Protein AF-A0A5C3LLS5-F1 (afdb_monomer_lite)

Organism: NCBI:txid68775

Radius of gyration: 15.72 Å; chains: 1; bounding box: 38×31×40 Å

Foldseek 3Di:
DDWDWPDDPCPQATFIADPPPRDGQWGWHWDADPVGTQKIFIFGPDDPDPPDPPSTQWMQGPVQQWIAGNNDIDHVVQFDFDQPPPGNDPDRWTWHDDPPDDIDTDDDPVVVPD

Structure (mmCIF, N/CA/C/O backbone):
data_AF-A0A5C3LLS5-F1
#
_entry.id   AF-A0A5C3LLS5-F1
#
loop_
_atom_site.group_PDB
_atom_site.id
_atom_site.type_symbol
_atom_site.label_atom_id
_atom_site.label_alt_id
_atom_site.label_comp_id
_atom_site.label_asym_id
_atom_site.label_entity_id
_atom_site.label_seq_id
_atom_site.pdbx_PDB_ins_code
_atom_site.Cartn_x
_atom_site.Cartn_y
_atom_site.Cartn_z
_atom_site.occupancy
_atom_site.B_iso_or_equiv
_atom_site.auth_seq_id
_atom_site.auth_comp_id
_atom_site.auth_asym_id
_atom_site.auth_atom_id
_atom_site.pdbx_PDB_model_num
ATOM 1 N N . MET A 1 1 ? 8.578 8.731 -11.317 1.00 62.16 1 MET A N 1
ATOM 2 C CA . MET A 1 1 ? 8.741 7.336 -10.869 1.00 62.16 1 MET A CA 1
ATOM 3 C C . MET A 1 1 ? 7.465 6.616 -11.239 1.00 62.16 1 MET A C 1
ATOM 5 O O . MET A 1 1 ? 6.406 7.085 -10.840 1.00 62.16 1 MET A O 1
ATOM 9 N N . GLU A 1 2 ? 7.568 5.571 -12.051 1.00 74.19 2 GLU A N 1
ATOM 10 C CA . GLU A 1 2 ? 6.440 4.751 -12.496 1.00 74.19 2 GLU A CA 1
ATOM 11 C C . GLU A 1 2 ? 6.563 3.377 -11.838 1.00 74.19 2 GLU A C 1
ATOM 13 O O . GLU A 1 2 ? 7.654 2.801 -11.811 1.00 74.19 2 GLU A O 1
ATOM 18 N N . ALA A 1 3 ? 5.469 2.861 -11.292 1.00 83.38 3 ALA A N 1
ATOM 19 C CA . ALA A 1 3 ? 5.440 1.564 -10.636 1.00 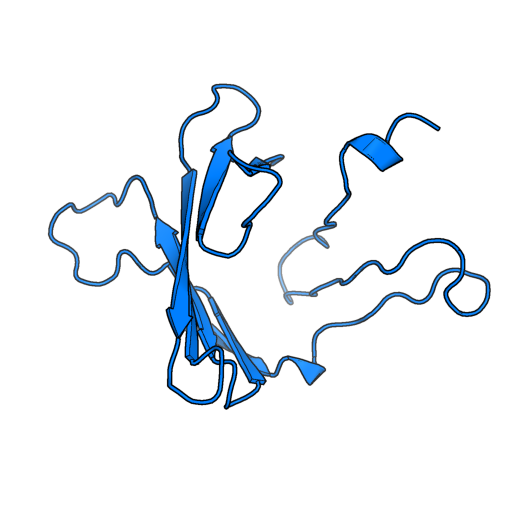83.38 3 ALA A CA 1
ATOM 20 C C . ALA A 1 3 ? 4.187 0.794 -11.052 1.00 83.38 3 ALA A C 1
ATOM 22 O O . ALA A 1 3 ? 3.148 1.394 -11.334 1.00 83.38 3 ALA A O 1
ATOM 23 N N . THR A 1 4 ? 4.283 -0.531 -11.060 1.00 87.19 4 THR A N 1
ATOM 24 C CA . THR A 1 4 ? 3.186 -1.427 -11.446 1.00 87.19 4 THR A CA 1
ATOM 25 C C . THR A 1 4 ? 2.882 -2.415 -10.329 1.00 87.19 4 THR A C 1
ATOM 27 O O . THR A 1 4 ? 3.725 -2.662 -9.472 1.00 87.19 4 THR A O 1
ATOM 30 N N . PHE A 1 5 ? 1.669 -2.962 -10.305 1.00 87.88 5 PHE A N 1
ATOM 31 C CA . PHE A 1 5 ? 1.359 -4.093 -9.433 1.00 87.88 5 PHE A CA 1
ATOM 32 C C . PHE A 1 5 ? 1.748 -5.394 -10.135 1.00 87.88 5 PHE A C 1
ATOM 34 O O . PHE A 1 5 ? 1.504 -5.546 -11.332 1.00 87.88 5 PHE A O 1
ATOM 41 N N . ASP A 1 6 ? 2.304 -6.338 -9.383 1.00 88.19 6 ASP A N 1
ATOM 42 C CA . ASP A 1 6 ? 2.628 -7.689 -9.856 1.00 88.19 6 ASP A CA 1
ATOM 43 C C . ASP A 1 6 ? 1.392 -8.496 -10.287 1.00 88.19 6 ASP A C 1
ATOM 45 O O . ASP A 1 6 ? 1.493 -9.437 -11.074 1.00 88.19 6 ASP A O 1
ATOM 49 N N . ASN A 1 7 ? 0.209 -8.118 -9.795 1.00 83.62 7 ASN A N 1
ATOM 50 C CA . ASN A 1 7 ? -1.054 -8.740 -10.147 1.00 83.62 7 ASN A CA 1
ATOM 51 C C . ASN A 1 7 ? -2.175 -7.717 -10.381 1.00 83.62 7 ASN A C 1
ATOM 53 O O . ASN A 1 7 ? -2.215 -6.633 -9.799 1.00 83.62 7 ASN A O 1
ATOM 57 N N . LYS A 1 8 ? -3.124 -8.097 -11.246 1.00 76.50 8 LYS A N 1
ATOM 58 C CA . LYS A 1 8 ? -4.315 -7.292 -11.567 1.00 76.50 8 LYS A CA 1
ATOM 59 C C . LYS A 1 8 ? -5.521 -7.606 -10.672 1.00 76.50 8 LYS A C 1
ATOM 61 O O . LYS A 1 8 ? -6.496 -6.862 -10.680 1.00 76.50 8 LYS A O 1
ATOM 66 N N . THR A 1 9 ? -5.498 -8.722 -9.945 1.00 78.56 9 THR A N 1
ATOM 67 C CA . THR A 1 9 ? -6.694 -9.298 -9.308 1.00 78.56 9 THR A CA 1
ATOM 68 C C . THR A 1 9 ? -6.875 -8.863 -7.861 1.00 78.56 9 THR A C 1
ATOM 70 O O . THR A 1 9 ? -7.996 -8.579 -7.443 1.00 78.56 9 THR A O 1
ATOM 73 N N . ASN A 1 10 ? -5.796 -8.789 -7.083 1.00 84.38 10 ASN A N 1
ATOM 74 C CA . ASN A 1 10 ? -5.849 -8.497 -5.659 1.00 84.38 10 ASN A CA 1
ATOM 75 C C . ASN A 1 10 ? -4.786 -7.472 -5.260 1.00 84.38 10 ASN A C 1
ATOM 77 O O . ASN A 1 10 ? -3.869 -7.764 -4.502 1.00 84.38 10 ASN A O 1
ATOM 81 N N . ILE A 1 11 ? -4.981 -6.221 -5.680 1.00 85.00 11 ILE A N 1
ATOM 82 C CA . ILE A 1 11 ? -4.094 -5.091 -5.338 1.00 85.00 11 ILE A CA 1
ATOM 83 C C . ILE A 1 11 ? -3.942 -4.837 -3.825 1.00 85.00 11 ILE A C 1
ATOM 85 O O . ILE A 1 11 ? -3.125 -4.030 -3.399 1.00 85.00 11 ILE A O 1
ATOM 89 N N . LEU A 1 12 ? -4.771 -5.477 -2.999 1.00 86.88 12 LEU A N 1
ATOM 90 C CA . LEU A 1 12 ? -4.752 -5.377 -1.539 1.00 86.88 12 LEU A CA 1
ATOM 91 C C . LEU A 1 12 ? -3.811 -6.396 -0.888 1.00 86.88 12 LEU A C 1
ATOM 93 O O . LEU A 1 12 ? -3.620 -6.341 0.332 1.00 86.88 12 LEU A O 1
ATOM 97 N N . ASN A 1 13 ? -3.291 -7.321 -1.692 1.00 89.38 13 ASN A N 1
ATOM 98 C CA . ASN A 1 13 ? -2.252 -8.281 -1.373 1.00 89.38 13 ASN A CA 1
ATOM 99 C C . ASN A 1 13 ? -1.367 -8.459 -2.621 1.00 89.38 13 ASN A C 1
ATOM 101 O O . ASN A 1 13 ? -1.578 -9.380 -3.409 1.00 89.38 13 ASN A O 1
ATOM 105 N N . ALA A 1 14 ? -0.481 -7.493 -2.856 1.00 92.25 14 ALA A N 1
ATOM 106 C CA . ALA A 1 14 ? 0.264 -7.351 -4.105 1.00 92.25 14 ALA A CA 1
ATOM 107 C C . ALA A 1 14 ? 1.641 -6.728 -3.868 1.00 92.25 14 ALA A C 1
ATOM 109 O O . ALA A 1 14 ? 1.824 -5.975 -2.909 1.00 92.25 14 ALA A O 1
ATOM 110 N N . HIS A 1 15 ? 2.571 -6.977 -4.782 1.00 92.06 15 HIS A N 1
ATOM 111 C CA . HIS A 1 15 ? 3.860 -6.298 -4.831 1.00 92.06 15 HIS A CA 1
ATOM 112 C C . HIS A 1 15 ? 3.775 -5.084 -5.760 1.00 92.06 15 HIS A C 1
ATOM 114 O O . HIS A 1 15 ? 3.213 -5.154 -6.853 1.00 92.06 15 HIS A O 1
ATOM 120 N N . ILE A 1 16 ? 4.346 -3.962 -5.329 1.00 91.44 16 ILE A N 1
ATOM 121 C CA . ILE A 1 16 ? 4.580 -2.788 -6.166 1.00 91.44 16 ILE A CA 1
ATOM 122 C C . ILE A 1 16 ? 5.987 -2.911 -6.736 1.00 91.44 16 ILE A C 1
ATOM 124 O O . ILE A 1 16 ? 6.971 -2.864 -5.996 1.00 91.44 16 ILE A O 1
ATOM 128 N N . LEU A 1 17 ? 6.065 -3.054 -8.051 1.00 91.25 17 LEU A N 1
ATOM 129 C CA . LEU A 1 17 ? 7.286 -3.288 -8.800 1.00 91.25 17 LEU A CA 1
ATOM 130 C C . LEU A 1 17 ? 7.771 -2.004 -9.471 1.00 91.25 17 LEU A C 1
ATOM 132 O O . LEU A 1 17 ? 6.974 -1.198 -9.964 1.00 91.25 17 LEU A O 1
ATOM 136 N N . ASN A 1 18 ? 9.087 -1.835 -9.537 1.00 89.06 18 ASN A N 1
ATOM 137 C CA . ASN A 1 18 ? 9.710 -0.829 -10.383 1.00 89.06 18 ASN A CA 1
ATOM 138 C C . ASN A 1 18 ? 9.516 -1.211 -11.856 1.00 89.06 18 ASN A C 1
ATOM 140 O O . ASN A 1 18 ? 9.830 -2.324 -12.265 1.00 89.06 18 ASN A O 1
ATOM 144 N N . THR A 1 19 ? 9.030 -0.277 -12.668 1.00 86.38 19 THR A N 1
ATOM 145 C CA . THR A 1 19 ? 8.723 -0.539 -14.085 1.00 86.38 19 THR A CA 1
ATOM 146 C C . THR A 1 19 ? 9.978 -0.809 -14.927 1.00 86.38 19 THR A C 1
ATOM 148 O O . THR A 1 19 ? 9.884 -1.435 -15.978 1.00 86.38 19 THR A O 1
ATOM 151 N N . HIS A 1 20 ? 11.157 -0.358 -14.481 1.00 86.56 20 HIS A N 1
ATOM 152 C CA . HIS A 1 20 ? 12.402 -0.505 -15.244 1.00 86.56 20 HIS A CA 1
ATOM 153 C C . HIS A 1 20 ? 13.048 -1.894 -15.132 1.00 86.56 20 HIS A C 1
ATOM 155 O O . HIS A 1 20 ? 13.626 -2.364 -16.107 1.00 86.56 20 HIS A O 1
ATOM 161 N N . ASP A 1 21 ? 12.976 -2.535 -13.963 1.00 88.75 21 ASP A N 1
ATOM 162 C CA . ASP A 1 21 ? 13.689 -3.789 -13.668 1.00 88.75 21 ASP A CA 1
ATOM 163 C C . ASP A 1 21 ? 12.811 -4.864 -13.001 1.00 88.75 21 ASP A C 1
ATOM 165 O O . ASP A 1 21 ? 13.300 -5.947 -12.685 1.00 88.75 21 ASP A O 1
ATOM 169 N N . ASN A 1 22 ? 11.517 -4.588 -12.802 1.00 86.62 22 ASN A N 1
ATOM 170 C CA . ASN A 1 22 ? 10.553 -5.442 -12.100 1.00 86.62 22 ASN A CA 1
ATOM 171 C C . ASN A 1 22 ? 10.958 -5.816 -10.663 1.00 86.62 22 ASN A C 1
ATOM 173 O O . ASN A 1 22 ? 10.416 -6.765 -10.096 1.00 86.62 22 ASN A O 1
ATOM 177 N N . SER A 1 23 ? 11.886 -5.077 -10.049 1.00 89.62 23 SER A N 1
ATOM 178 C CA . SER A 1 23 ? 12.238 -5.281 -8.646 1.00 89.62 23 SER A CA 1
ATOM 179 C C . SER A 1 23 ? 11.092 -4.839 -7.733 1.00 89.62 23 SER A C 1
ATOM 181 O O . SER A 1 23 ? 10.443 -3.816 -7.973 1.00 89.62 23 SER A O 1
ATOM 183 N N . ALA A 1 24 ? 10.825 -5.610 -6.677 1.00 90.19 24 ALA A N 1
ATOM 184 C CA . ALA A 1 24 ? 9.833 -5.237 -5.675 1.00 90.19 24 ALA A CA 1
ATOM 185 C C . ALA A 1 24 ? 10.337 -4.030 -4.876 1.00 90.19 24 ALA A C 1
ATOM 187 O O . ALA A 1 24 ? 11.410 -4.077 -4.276 1.00 90.19 24 ALA A O 1
ATOM 188 N N . ILE A 1 25 ? 9.553 -2.952 -4.876 1.00 91.38 25 ILE A N 1
ATOM 189 C CA . ILE A 1 25 ? 9.814 -1.739 -4.095 1.00 91.38 25 ILE A CA 1
ATOM 190 C C . ILE A 1 25 ? 9.035 -1.812 -2.782 1.00 91.38 25 ILE A C 1
ATOM 192 O O . ILE A 1 25 ? 9.574 -1.520 -1.716 1.00 91.38 25 ILE A O 1
ATOM 196 N N . TYR A 1 26 ? 7.763 -2.211 -2.861 1.00 92.06 26 TYR A N 1
ATOM 197 C CA . TYR A 1 26 ? 6.885 -2.291 -1.702 1.00 92.06 26 TYR A CA 1
ATOM 198 C C . TYR A 1 26 ? 5.952 -3.496 -1.753 1.00 92.06 26 TYR A C 1
ATOM 200 O O . TYR A 1 26 ? 5.540 -3.918 -2.830 1.00 92.06 26 TYR A O 1
ATOM 208 N N . ASP A 1 27 ? 5.508 -3.939 -0.582 1.00 92.69 27 ASP A N 1
ATOM 209 C CA . ASP A 1 27 ? 4.451 -4.933 -0.425 1.00 92.69 27 ASP A CA 1
ATOM 210 C C . ASP A 1 27 ? 3.182 -4.276 0.113 1.00 92.69 27 ASP A C 1
ATOM 212 O O . ASP A 1 27 ? 3.206 -3.562 1.121 1.00 92.69 27 ASP A O 1
ATOM 216 N N . VAL A 1 28 ? 2.049 -4.552 -0.524 1.00 92.94 28 VAL A N 1
ATOM 217 C CA . VAL A 1 28 ? 0.724 -4.188 -0.025 1.00 92.94 28 VAL A CA 1
ATOM 218 C C . VAL A 1 28 ? 0.140 -5.385 0.700 1.00 92.94 28 VAL A C 1
ATOM 220 O O . VAL A 1 28 ? -0.074 -6.426 0.094 1.00 92.94 28 VAL A O 1
ATOM 223 N N . VAL A 1 29 ? -0.170 -5.236 1.988 1.00 92.94 29 VAL A N 1
ATOM 224 C CA . VAL A 1 29 ? -0.730 -6.313 2.813 1.00 92.94 29 VAL A CA 1
ATOM 225 C C . VAL A 1 29 ? -1.965 -5.819 3.549 1.00 92.94 29 VAL A C 1
ATOM 227 O O . VAL A 1 29 ? -1.892 -4.917 4.384 1.00 92.94 29 VAL A O 1
ATOM 230 N N . SER A 1 30 ? -3.115 -6.434 3.283 1.00 93.50 30 SER A N 1
ATOM 231 C CA . SER A 1 30 ? -4.364 -6.113 3.977 1.00 93.50 30 SER A CA 1
ATOM 232 C C . SER A 1 30 ? -4.723 -7.147 5.035 1.00 93.50 30 SER A C 1
ATOM 234 O O . SER A 1 30 ? -4.738 -8.346 4.780 1.00 93.50 30 SER A O 1
ATOM 236 N N . THR A 1 31 ? -5.083 -6.663 6.220 1.00 92.50 31 THR A N 1
ATOM 237 C CA . THR A 1 31 ? -5.629 -7.471 7.312 1.00 92.50 31 THR A CA 1
ATOM 238 C C . THR A 1 31 ? -7.138 -7.290 7.400 1.00 92.50 31 THR A C 1
ATOM 240 O O . THR A 1 31 ? -7.677 -6.196 7.192 1.00 92.50 31 THR A O 1
ATOM 243 N N . TYR A 1 32 ? -7.824 -8.377 7.735 1.00 90.75 32 TYR A N 1
ATOM 244 C CA . TYR A 1 32 ? -9.277 -8.445 7.799 1.00 90.75 32 TYR A CA 1
ATOM 245 C C . TYR A 1 32 ? -9.725 -8.874 9.195 1.00 90.75 32 TYR A C 1
ATOM 247 O O . TYR A 1 32 ? -9.018 -9.580 9.909 1.00 90.75 32 TYR A O 1
ATOM 255 N N . ILE A 1 33 ? -10.905 -8.412 9.581 1.00 90.25 33 ILE A N 1
ATOM 256 C CA . ILE A 1 33 ? -11.668 -8.872 10.740 1.00 90.25 33 ILE A CA 1
ATOM 257 C C . ILE A 1 33 ? -13.014 -9.408 10.244 1.00 90.25 33 ILE A C 1
ATOM 259 O O . ILE A 1 33 ? -13.360 -9.232 9.076 1.00 90.25 33 ILE A O 1
ATOM 263 N N . LEU A 1 34 ? -13.801 -10.011 11.138 1.00 86.25 34 LEU A N 1
ATOM 264 C CA . LEU A 1 34 ? -15.139 -10.547 10.834 1.00 86.25 34 LEU A CA 1
ATOM 265 C C . LEU A 1 34 ? -16.052 -9.570 10.065 1.00 86.25 34 LEU A C 1
ATOM 267 O O . LEU A 1 34 ? -16.876 -10.004 9.272 1.00 86.25 34 LEU A O 1
ATOM 271 N N . TRP A 1 35 ? -15.874 -8.261 10.258 1.00 82.56 35 TRP A N 1
ATOM 272 C CA . TRP A 1 35 ? -16.718 -7.210 9.675 1.00 82.56 35 TRP A CA 1
ATOM 273 C C . TRP A 1 35 ? -16.050 -6.433 8.531 1.00 82.56 35 TRP A C 1
ATOM 275 O O . TRP A 1 35 ? -16.450 -5.313 8.218 1.00 82.56 35 TRP A O 1
ATOM 285 N N . GLY A 1 36 ? -15.014 -7.004 7.914 1.00 86.94 36 GLY A N 1
ATOM 286 C CA . GLY A 1 36 ? -14.349 -6.428 6.748 1.00 86.94 36 GLY A CA 1
ATOM 287 C C . GLY A 1 36 ? -12.898 -6.038 7.003 1.00 86.94 36 GLY A C 1
ATOM 288 O O . GLY A 1 36 ? -12.192 -6.646 7.805 1.00 86.94 36 GLY A O 1
ATOM 289 N N . ARG A 1 37 ? -12.407 -5.045 6.259 1.00 90.81 37 ARG A N 1
ATOM 290 C CA . ARG A 1 37 ? -10.983 -4.698 6.258 1.00 90.81 37 ARG A CA 1
ATOM 291 C C . ARG A 1 37 ? -10.617 -3.882 7.495 1.00 90.81 37 ARG A C 1
ATOM 293 O O . ARG A 1 37 ? -11.251 -2.869 7.775 1.00 90.81 37 ARG A O 1
ATOM 300 N N . LYS A 1 38 ? -9.576 -4.310 8.208 1.00 92.12 38 LYS A N 1
ATOM 301 C CA . LYS A 1 38 ? -9.043 -3.608 9.381 1.00 92.12 38 LYS A CA 1
ATOM 302 C C . LYS A 1 38 ? -7.995 -2.585 8.960 1.00 92.12 38 LYS A C 1
ATOM 304 O O . LYS A 1 38 ? -8.175 -1.391 9.185 1.00 92.12 38 LYS A O 1
ATOM 309 N N . ALA A 1 39 ? -6.931 -3.053 8.311 1.00 93.38 39 ALA A N 1
ATOM 310 C CA . ALA A 1 39 ? -5.815 -2.216 7.891 1.00 93.38 39 ALA A CA 1
ATOM 311 C C . ALA A 1 39 ? -5.246 -2.671 6.543 1.00 93.38 39 ALA A C 1
ATOM 313 O O . ALA A 1 39 ? -5.256 -3.867 6.257 1.00 93.38 39 ALA A O 1
ATOM 314 N N . THR A 1 40 ? -4.731 -1.739 5.742 1.00 94.25 40 THR A N 1
ATOM 315 C CA . THR A 1 40 ? -3.888 -2.043 4.571 1.00 94.25 40 THR A CA 1
ATOM 316 C C . THR A 1 40 ? -2.534 -1.390 4.763 1.00 94.25 40 THR A C 1
ATOM 318 O O . THR A 1 40 ? -2.445 -0.169 4.800 1.00 94.25 40 THR A O 1
ATOM 321 N N . GLN A 1 41 ? -1.495 -2.202 4.883 1.00 94.12 41 GLN A N 1
ATOM 322 C CA . GLN A 1 41 ? -0.127 -1.767 5.112 1.00 94.12 41 GLN A CA 1
ATOM 323 C C . GLN A 1 41 ? 0.639 -1.734 3.795 1.00 94.12 41 GLN A C 1
ATOM 325 O O . GLN A 1 41 ? 0.488 -2.634 2.973 1.00 94.12 41 GLN A O 1
ATOM 330 N N . LEU A 1 42 ? 1.472 -0.714 3.637 1.00 92.44 42 LEU A N 1
ATOM 331 C CA . LEU A 1 42 ? 2.511 -0.627 2.625 1.00 92.44 42 LEU A CA 1
ATOM 332 C C . LEU A 1 42 ? 3.847 -0.858 3.329 1.00 92.44 42 LEU A C 1
ATOM 334 O O . LEU A 1 42 ? 4.186 -0.111 4.253 1.00 92.44 42 LEU A O 1
ATOM 338 N N . LYS A 1 43 ? 4.574 -1.895 2.929 1.00 91.75 43 LYS A N 1
ATOM 339 C CA . LYS A 1 43 ? 5.854 -2.278 3.525 1.00 91.75 43 LYS A CA 1
ATOM 340 C C . LYS A 1 43 ? 6.987 -2.088 2.535 1.00 91.75 43 LYS A C 1
ATOM 342 O O . LYS A 1 43 ? 6.795 -2.368 1.364 1.00 91.75 43 LYS A O 1
ATOM 347 N N . ASP A 1 44 ? 8.135 -1.615 2.995 1.00 89.31 44 ASP A N 1
ATOM 348 C CA . ASP A 1 44 ? 9.374 -1.597 2.220 1.00 89.31 44 ASP A CA 1
ATOM 349 C C . ASP A 1 44 ? 9.843 -3.035 1.978 1.00 89.31 44 ASP A C 1
ATOM 351 O O . ASP A 1 44 ? 10.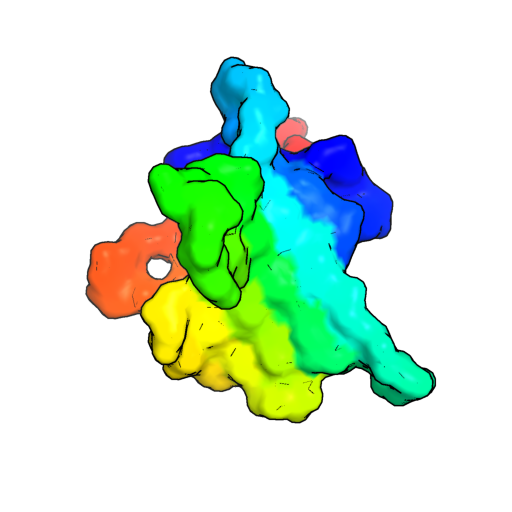025 -3.795 2.934 1.00 89.31 44 ASP A O 1
ATOM 355 N N . ALA A 1 45 ? 10.004 -3.403 0.706 1.00 88.06 45 ALA A N 1
ATOM 356 C CA . ALA A 1 45 ? 10.491 -4.722 0.313 1.00 88.06 45 ALA A CA 1
ATOM 357 C C . ALA A 1 45 ? 12.011 -4.865 0.532 1.00 88.06 45 ALA A C 1
ATOM 359 O O . ALA A 1 45 ? 12.512 -5.980 0.670 1.00 88.06 45 ALA A O 1
ATOM 360 N N . ASN A 1 46 ? 12.748 -3.749 0.615 1.00 85.88 46 ASN A N 1
ATOM 361 C CA . ASN A 1 46 ? 14.203 -3.713 0.769 1.00 85.88 46 ASN A CA 1
ATOM 362 C C . ASN A 1 46 ? 14.626 -2.790 1.931 1.00 85.88 46 ASN A C 1
ATOM 364 O O . ASN A 1 46 ? 15.343 -1.808 1.717 1.00 85.88 46 ASN A O 1
ATOM 368 N N . PRO A 1 47 ? 14.224 -3.085 3.183 1.00 80.56 47 PRO A N 1
ATOM 369 C CA . PRO A 1 47 ? 14.555 -2.236 4.318 1.00 80.56 47 PRO A CA 1
ATOM 370 C C . PRO A 1 47 ? 16.075 -2.182 4.531 1.00 80.56 47 PRO A C 1
ATOM 372 O O . PRO A 1 47 ? 16.738 -3.215 4.645 1.00 80.56 47 PRO A O 1
ATOM 375 N N . ALA A 1 48 ? 16.624 -0.968 4.650 1.00 71.06 48 ALA A N 1
ATOM 376 C CA . ALA A 1 48 ? 18.061 -0.738 4.845 1.00 71.06 48 ALA A CA 1
ATOM 377 C C . ALA A 1 48 ? 18.632 -1.451 6.089 1.00 71.06 48 ALA A C 1
ATOM 379 O O . ALA A 1 48 ? 19.805 -1.817 6.121 1.00 71.06 48 ALA A O 1
ATOM 380 N N . LEU A 1 49 ? 17.795 -1.676 7.106 1.00 71.75 49 LEU A N 1
ATOM 381 C CA . LEU A 1 49 ? 18.123 -2.440 8.306 1.00 71.75 49 LEU A CA 1
ATOM 382 C C . LEU A 1 49 ? 17.170 -3.635 8.405 1.00 71.75 49 LEU A C 1
ATOM 384 O O . LEU A 1 49 ? 15.997 -3.467 8.752 1.00 71.75 49 LEU A O 1
ATOM 388 N N . LYS A 1 50 ? 17.687 -4.844 8.140 1.00 59.69 50 LYS A N 1
ATOM 389 C CA . LYS A 1 50 ? 16.926 -6.110 8.204 1.00 59.69 50 LYS A CA 1
ATOM 390 C C . LYS A 1 50 ? 16.275 -6.369 9.574 1.00 59.69 50 LYS A C 1
ATOM 392 O O . LYS A 1 50 ? 15.319 -7.131 9.646 1.00 59.69 50 LYS A O 1
ATOM 397 N N . GLU A 1 51 ? 16.759 -5.715 10.631 1.00 57.72 51 GLU A N 1
ATOM 398 C CA . GLU A 1 51 ? 16.278 -5.854 12.016 1.00 57.72 51 GLU A CA 1
ATOM 399 C C . GLU A 1 51 ? 15.373 -4.704 12.494 1.00 57.72 51 GLU A C 1
ATOM 401 O O . GLU A 1 51 ? 14.892 -4.724 13.626 1.00 57.72 51 GLU A O 1
ATOM 406 N N . SER A 1 52 ? 15.117 -3.685 11.665 1.00 54.28 52 SER A N 1
ATOM 407 C CA . SER A 1 52 ? 14.294 -2.552 12.098 1.00 54.28 52 SER A CA 1
ATOM 408 C C . SER A 1 52 ? 12.801 -2.896 12.095 1.00 54.28 52 SER A C 1
ATOM 410 O O . SER A 1 52 ? 12.221 -3.343 11.107 1.00 54.28 52 SER A O 1
ATOM 412 N N . THR A 1 53 ? 12.162 -2.649 13.234 1.00 52.47 53 THR A N 1
ATOM 413 C CA . THR A 1 53 ? 10.782 -3.008 13.589 1.00 52.47 53 THR A CA 1
ATOM 414 C C . THR A 1 53 ? 9.692 -2.308 12.772 1.00 52.47 53 THR A C 1
ATOM 416 O O . THR A 1 53 ? 8.510 -2.516 13.040 1.00 52.47 53 THR A O 1
ATOM 419 N N . SER A 1 54 ? 10.036 -1.485 11.779 1.00 59.97 54 SER A N 1
ATOM 420 C CA . SER A 1 54 ? 9.045 -0.793 10.954 1.00 59.97 54 SER A CA 1
ATOM 421 C C . SER A 1 54 ? 9.391 -0.862 9.474 1.00 59.97 54 SER A C 1
ATOM 423 O O . SER A 1 54 ? 9.650 0.146 8.830 1.00 59.97 54 SER A O 1
ATOM 425 N N . GLN A 1 55 ? 9.287 -2.071 8.918 1.00 79.56 55 GLN A N 1
ATOM 426 C CA . GLN A 1 55 ? 9.130 -2.277 7.473 1.00 79.56 55 GLN A CA 1
ATOM 427 C C . GLN A 1 55 ? 7.913 -1.520 6.918 1.00 79.56 55 GLN A C 1
ATOM 429 O O . GLN A 1 55 ? 7.831 -1.283 5.725 1.00 79.56 55 GLN A O 1
ATOM 434 N N . VAL A 1 56 ? 6.944 -1.143 7.759 1.00 87.88 56 VAL A N 1
ATOM 435 C CA . VAL A 1 56 ? 5.733 -0.427 7.347 1.00 87.88 56 VAL A CA 1
ATOM 436 C C . VAL A 1 56 ? 6.054 1.049 7.095 1.00 87.88 56 VAL A C 1
ATOM 438 O O . VAL A 1 56 ? 6.312 1.801 8.032 1.00 87.88 56 VAL A O 1
ATOM 441 N N . VAL A 1 57 ? 5.978 1.467 5.832 1.00 88.44 57 VAL A N 1
ATOM 442 C CA . VAL A 1 57 ? 6.160 2.862 5.383 1.00 88.44 57 VAL A CA 1
ATOM 443 C C . VAL A 1 57 ? 4.831 3.601 5.222 1.00 88.44 57 VAL A C 1
ATOM 445 O O . VAL A 1 57 ? 4.782 4.833 5.209 1.00 88.44 57 VAL A O 1
ATOM 448 N N . GLY A 1 58 ? 3.723 2.863 5.134 1.00 90.44 58 GLY A N 1
ATOM 449 C CA . GLY A 1 58 ? 2.388 3.438 5.066 1.00 90.44 58 GLY A CA 1
ATOM 450 C C . GLY A 1 58 ? 1.309 2.500 5.5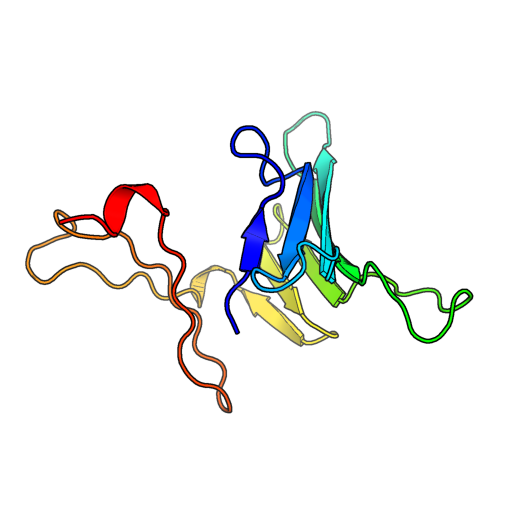84 1.00 90.44 58 GLY A C 1
ATOM 451 O O . GLY A 1 58 ? 1.464 1.281 5.594 1.00 90.44 5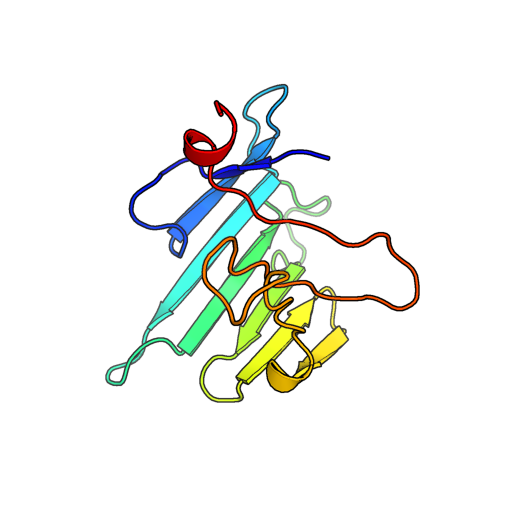8 GLY A O 1
ATOM 452 N N . ASN A 1 59 ? 0.197 3.066 6.032 1.00 92.62 59 ASN A N 1
ATOM 453 C CA . ASN A 1 59 ? -0.927 2.303 6.544 1.00 92.62 59 ASN A CA 1
ATOM 454 C C . ASN A 1 59 ? -2.253 3.013 6.269 1.00 92.62 59 ASN A C 1
ATOM 456 O O . ASN A 1 59 ? -2.388 4.220 6.450 1.00 92.62 59 ASN A O 1
ATOM 460 N N . ILE A 1 60 ? -3.254 2.245 5.865 1.00 92.94 60 ILE A N 1
ATOM 461 C CA . ILE A 1 60 ? -4.637 2.676 5.754 1.00 92.94 60 ILE A CA 1
ATOM 462 C C . ILE A 1 60 ? -5.411 2.050 6.906 1.00 92.94 60 ILE A C 1
ATOM 464 O O . ILE A 1 60 ? -5.639 0.841 6.921 1.00 92.94 60 ILE A O 1
ATOM 468 N N . HIS A 1 61 ? -5.861 2.886 7.834 1.00 92.88 61 HIS A N 1
ATOM 469 C CA . HIS A 1 61 ? -6.726 2.515 8.948 1.00 92.88 61 HIS A CA 1
ATOM 470 C C . HIS A 1 61 ? -8.184 2.669 8.501 1.00 92.88 61 HIS A C 1
ATOM 472 O O . HIS A 1 61 ? -8.720 3.779 8.437 1.00 92.88 61 HIS A O 1
ATOM 478 N N . TRP A 1 62 ? -8.817 1.565 8.093 1.00 91.00 62 TRP A N 1
ATOM 479 C CA . TRP A 1 62 ? -10.102 1.612 7.380 1.00 91.00 62 TRP A CA 1
ATOM 480 C C . TRP A 1 62 ? -11.272 2.028 8.264 1.00 91.00 62 TRP A C 1
ATOM 482 O O . TRP A 1 62 ? -12.146 2.766 7.806 1.00 91.00 62 TRP A O 1
ATOM 492 N N . LYS A 1 63 ? -11.280 1.587 9.525 1.00 90.75 63 LYS A N 1
ATOM 493 C CA . LYS A 1 63 ? -12.333 1.930 10.487 1.00 90.75 63 LYS A CA 1
ATOM 494 C C . LYS A 1 63 ? -12.288 3.418 10.832 1.00 90.75 63 LYS A C 1
ATOM 496 O O . LYS A 1 63 ? -13.316 4.088 10.831 1.00 90.75 63 LYS A O 1
ATOM 501 N N . GLU A 1 64 ? -11.089 3.933 11.068 1.00 92.44 64 GLU A N 1
ATOM 502 C CA . GLU A 1 64 ? -10.817 5.324 11.421 1.00 92.44 64 GLU A CA 1
ATOM 503 C C . GLU A 1 64 ? -10.867 6.249 10.197 1.00 92.44 64 GLU A C 1
ATOM 505 O O . GLU A 1 64 ? -10.946 7.466 10.347 1.00 92.44 64 GLU A O 1
ATOM 510 N N . LYS A 1 65 ? -10.849 5.683 8.981 1.00 91.81 65 LYS A N 1
ATOM 511 C CA . LYS A 1 65 ? -10.749 6.407 7.705 1.00 91.81 65 LYS A CA 1
ATOM 512 C C . LYS A 1 65 ? -9.537 7.342 7.685 1.00 91.81 65 LYS A C 1
ATOM 514 O O . LYS A 1 65 ? -9.634 8.491 7.253 1.00 91.81 65 LYS A O 1
ATOM 519 N N . ILE A 1 66 ? -8.393 6.840 8.144 1.00 91.44 66 ILE A N 1
ATOM 520 C CA . ILE A 1 66 ? -7.121 7.571 8.212 1.00 91.44 66 ILE A CA 1
ATOM 521 C C . ILE A 1 66 ? -6.094 6.874 7.327 1.00 91.44 66 ILE A C 1
ATOM 523 O O . ILE A 1 66 ? -6.037 5.647 7.273 1.00 91.44 66 ILE A O 1
ATOM 527 N N . ILE A 1 67 ? -5.263 7.665 6.657 1.00 90.38 67 ILE A N 1
ATOM 528 C CA . ILE A 1 67 ? -4.065 7.192 5.975 1.00 90.38 67 ILE A CA 1
ATOM 529 C C . ILE A 1 67 ? -2.849 7.755 6.702 1.00 90.38 67 ILE A C 1
ATOM 531 O O . ILE A 1 67 ? -2.807 8.931 7.062 1.00 90.38 67 ILE A O 1
ATOM 535 N N . GLU A 1 68 ? -1.872 6.896 6.930 1.00 89.38 68 GLU A N 1
ATOM 536 C CA . GLU A 1 68 ? -0.608 7.176 7.588 1.00 89.38 68 GLU A CA 1
ATOM 537 C C . GLU A 1 68 ? 0.533 6.878 6.617 1.00 89.38 68 GLU A C 1
ATOM 539 O O . GLU A 1 68 ? 0.542 5.821 5.995 1.00 89.38 68 GLU A O 1
ATOM 544 N N . VAL A 1 69 ? 1.485 7.796 6.465 1.00 86.31 69 VAL A N 1
ATOM 545 C CA . VAL A 1 69 ? 2.692 7.598 5.646 1.00 86.31 69 VAL A CA 1
ATOM 546 C C . VAL A 1 69 ? 3.879 8.149 6.422 1.00 86.31 69 VAL A C 1
ATOM 548 O O . VAL A 1 69 ? 3.866 9.324 6.786 1.00 86.31 69 VAL A O 1
ATOM 551 N N . ASN A 1 70 ? 4.886 7.317 6.700 1.00 81.62 70 ASN A N 1
ATOM 552 C CA . ASN A 1 70 ? 6.065 7.681 7.498 1.00 81.62 70 ASN A CA 1
ATOM 553 C C . ASN A 1 70 ? 5.706 8.425 8.804 1.00 81.62 70 ASN A C 1
ATOM 555 O O . ASN A 1 70 ? 6.273 9.469 9.115 1.00 81.62 70 ASN A O 1
ATOM 559 N N . GLY A 1 71 ? 4.695 7.936 9.532 1.00 81.75 71 GLY A N 1
ATOM 560 C CA . GLY A 1 71 ? 4.206 8.538 10.781 1.00 81.75 71 GLY A CA 1
ATOM 561 C C . GLY A 1 71 ? 3.291 9.762 10.618 1.00 81.75 71 GLY A C 1
ATOM 562 O O . GLY A 1 71 ? 2.655 10.188 11.582 1.00 81.75 71 GLY A O 1
ATOM 563 N N . HIS A 1 72 ? 3.142 10.315 9.412 1.00 83.69 72 HIS A N 1
ATOM 564 C CA . HIS A 1 72 ? 2.218 11.419 9.155 1.00 83.69 72 HIS A CA 1
ATOM 565 C C . HIS A 1 72 ? 0.811 10.904 8.861 1.00 83.69 72 HIS A C 1
ATOM 567 O O . HIS A 1 72 ? 0.591 10.206 7.871 1.00 83.69 72 HIS A O 1
ATOM 573 N N . ARG A 1 73 ? -0.158 11.294 9.695 1.00 88.69 73 ARG A N 1
ATOM 574 C CA . ARG A 1 73 ? -1.565 10.886 9.579 1.00 88.69 73 ARG A CA 1
ATOM 575 C C . ARG A 1 73 ? -2.428 11.952 8.929 1.00 88.69 73 ARG A C 1
ATOM 577 O O . ARG A 1 73 ? -2.303 13.137 9.231 1.00 88.69 73 ARG A O 1
ATOM 584 N N . LYS A 1 74 ? -3.355 11.507 8.088 1.00 85.75 74 LYS A N 1
ATOM 585 C CA . LYS A 1 74 ? -4.328 12.346 7.393 1.00 85.75 74 LYS A CA 1
ATOM 586 C C . LYS A 1 74 ? -5.670 11.632 7.258 1.00 85.75 74 LYS A C 1
ATOM 588 O O . LYS A 1 74 ? -5.695 10.440 6.947 1.00 85.75 74 LYS A O 1
ATOM 593 N N . PRO A 1 75 ? -6.794 12.333 7.449 1.00 89.38 75 PRO A N 1
ATOM 594 C CA . PRO A 1 75 ? -8.101 11.751 7.206 1.00 89.38 75 PRO A CA 1
ATOM 595 C C . PRO A 1 75 ? -8.314 11.528 5.703 1.00 89.38 75 PRO A C 1
ATOM 597 O O . PRO A 1 75 ? -7.939 12.349 4.867 1.00 89.38 75 PRO A O 1
ATOM 600 N N . MET A 1 76 ? -8.982 10.433 5.343 1.00 85.06 76 MET A N 1
ATOM 601 C CA . MET A 1 76 ? -9.336 10.123 3.953 1.00 85.06 76 MET A CA 1
ATOM 602 C C . MET A 1 76 ? -10.236 11.185 3.311 1.00 85.06 76 MET A C 1
ATOM 604 O O . MET A 1 76 ? -10.295 11.265 2.088 1.00 85.06 76 MET A O 1
ATOM 608 N N . SER A 1 77 ? -10.950 11.989 4.104 1.00 80.75 77 SER A N 1
ATOM 609 C CA . SER A 1 77 ? -11.762 13.105 3.605 1.00 80.75 77 SER A CA 1
ATOM 610 C C . SER A 1 77 ? -10.930 14.194 2.921 1.00 80.75 77 SER A C 1
ATOM 612 O O . SER A 1 77 ? -11.459 14.905 2.072 1.00 80.75 77 SER A O 1
ATOM 614 N N . GLU A 1 78 ? -9.633 14.302 3.231 1.00 76.19 78 GLU A N 1
ATOM 615 C CA . GLU A 1 78 ? -8.708 15.217 2.549 1.00 76.19 78 GLU A CA 1
ATOM 616 C C . GLU A 1 78 ? -8.270 14.707 1.163 1.00 76.19 78 GLU A C 1
ATOM 618 O O . GLU A 1 78 ? -7.666 15.462 0.395 1.00 76.19 78 GLU A O 1
ATOM 623 N N . LEU A 1 79 ? -8.583 13.453 0.800 1.00 71.88 79 LEU A N 1
ATOM 624 C CA . LEU A 1 79 ? -8.349 12.945 -0.551 1.00 71.88 79 LEU A CA 1
ATOM 625 C C . LEU A 1 79 ? -9.272 13.668 -1.534 1.00 71.88 79 LEU A C 1
ATOM 627 O O . LEU A 1 79 ? -10.481 13.423 -1.590 1.00 71.88 79 LEU A O 1
ATOM 631 N N . LYS A 1 80 ? -8.693 14.542 -2.359 1.00 64.81 80 LYS A N 1
ATOM 632 C CA . LYS A 1 80 ? -9.442 15.260 -3.386 1.00 64.81 80 LYS A CA 1
ATOM 633 C C . LYS A 1 80 ? -9.807 14.295 -4.508 1.00 64.81 80 LYS A C 1
ATOM 635 O O . LYS A 1 80 ? -8.949 13.669 -5.126 1.00 64.81 80 LYS A O 1
ATOM 640 N N . LYS A 1 81 ? -11.094 14.209 -4.825 1.00 58.84 81 LYS A N 1
ATOM 641 C CA . LYS A 1 81 ? -11.558 13.626 -6.087 1.00 58.84 81 LYS A CA 1
ATOM 642 C C . LYS A 1 81 ? -11.546 14.752 -7.120 1.00 58.84 81 LYS A C 1
ATOM 644 O O . LYS A 1 81 ? -12.294 15.711 -6.946 1.00 58.84 81 LYS A O 1
ATOM 649 N N . LYS A 1 82 ? -10.721 14.680 -8.170 1.00 53.81 82 LYS A N 1
ATOM 650 C CA . LYS A 1 82 ? -10.954 15.546 -9.337 1.00 53.81 82 LYS A CA 1
ATOM 651 C C . LYS A 1 82 ? -12.188 14.986 -10.044 1.00 53.81 82 LYS A C 1
ATOM 653 O O . LYS A 1 82 ? -12.185 13.843 -10.492 1.00 53.81 82 LYS A O 1
ATOM 658 N N . ALA A 1 83 ? -13.262 15.771 -10.079 1.00 47.31 83 ALA A N 1
ATOM 659 C CA . ALA A 1 83 ? -14.357 15.535 -11.004 1.00 47.31 83 ALA A CA 1
ATOM 660 C C . ALA A 1 83 ? -13.872 15.959 -12.397 1.00 47.31 83 ALA A C 1
ATOM 662 O O . ALA A 1 83 ? -13.331 17.055 -12.549 1.00 47.31 83 ALA A O 1
ATOM 663 N N . GLY A 1 84 ? -14.022 15.091 -13.400 1.00 50.00 84 GLY A N 1
ATOM 664 C CA . GLY A 1 84 ? -13.789 15.473 -14.793 1.00 50.00 84 GLY A CA 1
ATOM 665 C C . GLY A 1 84 ? -14.646 16.681 -15.196 1.00 50.00 84 GLY A C 1
ATOM 666 O O . GLY A 1 84 ? -15.650 16.976 -14.545 1.00 50.00 84 GLY A O 1
ATOM 667 N N . ARG A 1 85 ? -14.262 17.351 -16.292 1.00 46.59 85 ARG A N 1
ATOM 668 C CA . ARG A 1 85 ? -14.811 18.628 -16.805 1.00 46.59 85 ARG A CA 1
ATOM 669 C C . ARG A 1 85 ? -16.346 18.668 -16.990 1.00 46.59 85 ARG A C 1
ATOM 671 O O . ARG A 1 85 ? -16.894 19.749 -17.146 1.00 46.59 85 ARG A O 1
ATOM 678 N N . PHE A 1 86 ? -17.029 17.524 -16.901 1.00 50.50 86 PHE A N 1
ATOM 679 C CA . PHE A 1 86 ? -18.486 17.372 -16.975 1.00 50.50 86 PHE A CA 1
ATOM 680 C C . PHE A 1 86 ? -19.005 16.323 -15.977 1.00 50.50 86 PHE A C 1
ATOM 682 O O . PHE A 1 86 ? -19.358 15.211 -16.360 1.00 50.50 86 PHE A O 1
ATOM 689 N N . GLY A 1 87 ? -19.012 16.627 -14.677 1.00 44.88 87 GLY A N 1
ATOM 690 C CA . GLY A 1 87 ? -19.799 15.839 -13.716 1.00 44.88 87 GLY A CA 1
ATOM 691 C C . GLY A 1 87 ? -19.438 14.348 -13.610 1.00 44.88 87 GLY A C 1
ATOM 692 O O . GLY A 1 87 ? -20.307 13.528 -13.340 1.00 44.88 87 GLY A O 1
ATOM 693 N N . GLY A 1 88 ? -18.164 13.981 -13.789 1.00 49.28 88 GLY A N 1
ATOM 694 C CA . GLY A 1 88 ? -17.675 12.640 -13.433 1.00 49.28 88 GLY A CA 1
ATOM 695 C C . GLY A 1 88 ? -17.685 11.567 -14.527 1.00 49.28 88 GLY A C 1
ATOM 696 O O . GLY A 1 88 ? -17.453 10.408 -14.190 1.00 49.28 88 GLY A O 1
ATOM 697 N N . ILE A 1 89 ? -17.886 11.927 -15.801 1.00 50.75 89 ILE A N 1
ATOM 698 C CA . ILE A 1 89 ? -17.953 10.940 -16.896 1.00 50.75 89 ILE A CA 1
ATOM 699 C C . ILE A 1 89 ? -16.571 10.497 -17.432 1.00 50.75 89 ILE A C 1
ATOM 701 O O . ILE A 1 89 ? -16.471 9.376 -17.905 1.00 50.75 89 ILE A O 1
ATOM 705 N N . VAL A 1 90 ? -15.486 11.284 -17.307 1.00 50.66 90 VAL A N 1
ATOM 706 C CA . VAL A 1 90 ? -14.232 10.986 -18.063 1.00 50.66 90 VAL A CA 1
ATOM 707 C C . VAL A 1 90 ? -12.966 10.701 -17.232 1.00 50.66 90 VAL A C 1
ATOM 709 O O . VAL A 1 90 ? -11.969 10.274 -17.780 1.00 50.66 90 VAL A O 1
ATOM 712 N N . SER A 1 91 ? -12.938 10.847 -15.907 1.00 51.09 91 SER A N 1
ATOM 713 C CA . SER A 1 91 ? -11.971 10.090 -15.074 1.00 51.09 91 SER A CA 1
ATOM 714 C C . SER A 1 91 ? -12.210 10.355 -13.596 1.00 51.09 91 SER A C 1
ATOM 716 O O . SER A 1 91 ? -12.387 11.495 -13.161 1.00 51.09 91 SER A O 1
ATOM 718 N N . ARG A 1 92 ? -12.200 9.292 -12.788 1.00 51.66 92 ARG A N 1
ATOM 719 C CA . ARG A 1 92 ? -12.230 9.389 -11.323 1.00 51.66 92 ARG A CA 1
ATOM 720 C C . ARG A 1 92 ? -10.801 9.449 -10.785 1.00 51.66 92 ARG A C 1
ATOM 722 O O . ARG A 1 92 ? -10.361 8.534 -10.096 1.00 51.66 92 ARG A O 1
ATOM 729 N N . LYS A 1 93 ? -10.077 10.533 -11.074 1.00 55.09 93 LYS A N 1
ATOM 730 C CA . LYS A 1 93 ? -8.723 10.731 -10.533 1.00 55.09 93 LYS A CA 1
ATOM 731 C C . LYS A 1 93 ? -8.809 11.092 -9.048 1.00 55.09 93 LYS A C 1
ATOM 733 O O . LYS A 1 93 ? -9.412 12.102 -8.667 1.00 55.09 93 LYS A O 1
ATOM 738 N N . ARG A 1 94 ? -8.230 10.251 -8.187 1.00 59.03 94 ARG A N 1
ATOM 739 C CA . ARG A 1 94 ? -8.046 10.548 -6.759 1.00 59.03 94 ARG A CA 1
ATOM 740 C C . ARG A 1 94 ? -6.666 11.153 -6.592 1.00 59.03 94 ARG A C 1
ATOM 742 O O . ARG A 1 94 ? -5.676 10.466 -6.802 1.00 59.03 94 ARG A O 1
ATOM 749 N N . LEU A 1 95 ? -6.616 12.429 -6.235 1.00 59.38 95 LEU A N 1
ATOM 750 C CA . LEU A 1 95 ? -5.365 13.140 -6.034 1.00 59.38 95 LEU A CA 1
AT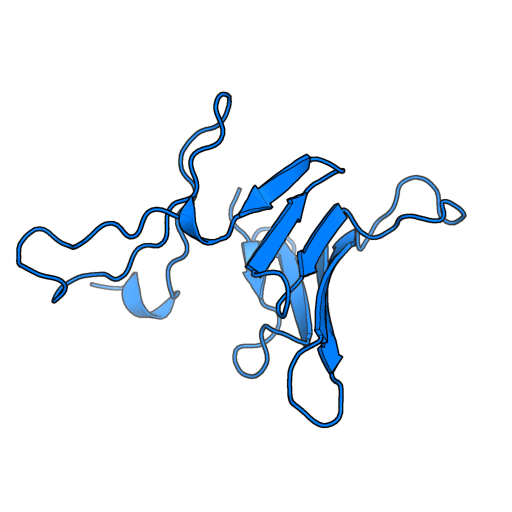OM 751 C C . LEU A 1 95 ? -5.172 13.438 -4.560 1.00 59.38 95 LEU A C 1
ATOM 753 O O . LEU A 1 95 ? -6.087 13.887 -3.862 1.00 59.38 95 LEU A O 1
ATOM 757 N N . TRP A 1 96 ? -3.944 13.236 -4.109 1.00 61.00 96 TRP A N 1
ATOM 758 C CA . TRP A 1 96 ? -3.539 13.583 -2.765 1.00 61.00 96 TRP A CA 1
ATOM 759 C C . TRP A 1 96 ? -2.429 14.625 -2.830 1.00 61.00 96 TRP A C 1
ATOM 761 O O . TRP A 1 96 ? -1.352 14.371 -3.366 1.00 61.00 96 TRP A O 1
ATOM 771 N N . LYS A 1 97 ? -2.724 15.832 -2.340 1.00 56.81 97 LYS A N 1
ATOM 772 C CA . LYS A 1 97 ? -1.777 16.948 -2.339 1.00 56.81 97 LYS A CA 1
ATOM 773 C C . LYS A 1 97 ? -1.002 16.942 -1.026 1.00 56.81 97 LYS A C 1
ATOM 775 O O . LYS A 1 97 ? -1.576 17.230 0.023 1.00 56.81 97 LYS A O 1
ATOM 780 N N . TRP A 1 98 ? 0.294 16.665 -1.095 1.00 58.69 98 TRP A N 1
ATOM 781 C CA . TRP A 1 98 ? 1.218 16.965 -0.003 1.00 58.69 98 TRP A CA 1
ATOM 782 C C . TRP A 1 98 ? 1.720 18.409 -0.153 1.00 58.69 98 TRP A C 1
ATOM 784 O O . TRP A 1 98 ? 1.892 18.861 -1.285 1.00 58.69 98 TRP A O 1
ATOM 794 N N . PRO A 1 99 ? 1.969 19.151 0.943 1.00 55.12 99 PRO A N 1
ATOM 795 C CA . PRO A 1 99 ? 2.422 20.544 0.867 1.00 55.12 99 PRO A CA 1
ATOM 796 C C . PRO A 1 99 ? 3.713 20.740 0.056 1.00 55.12 99 PRO A C 1
ATOM 798 O O . PRO A 1 99 ? 3.938 21.822 -0.472 1.00 55.12 99 PRO A O 1
ATOM 801 N N . THR A 1 100 ? 4.541 19.696 -0.055 1.00 55.69 100 THR A N 1
ATOM 802 C CA . THR A 1 100 ? 5.907 19.753 -0.596 1.00 55.69 100 THR A CA 1
ATOM 803 C C . THR A 1 100 ? 6.155 18.853 -1.816 1.00 55.69 100 THR A C 1
ATOM 805 O O . THR A 1 100 ? 7.307 18.710 -2.219 1.00 55.69 100 THR A O 1
ATOM 808 N N . ARG A 1 101 ? 5.133 18.215 -2.419 1.00 53.12 101 ARG A N 1
ATOM 809 C CA . ARG A 1 101 ? 5.327 17.295 -3.566 1.00 53.12 101 ARG A CA 1
ATOM 810 C C . ARG A 1 101 ? 4.317 17.483 -4.705 1.00 53.12 101 ARG A C 1
ATOM 812 O O . ARG A 1 101 ? 3.167 17.849 -4.472 1.00 53.12 101 ARG A O 1
ATOM 819 N N . THR A 1 102 ? 4.775 17.178 -5.922 1.00 55.53 102 THR A N 1
ATOM 820 C CA . THR A 1 102 ? 4.013 17.118 -7.183 1.00 55.53 102 THR A CA 1
ATOM 821 C C . THR A 1 102 ? 2.861 16.105 -7.088 1.00 55.53 102 THR A C 1
ATOM 823 O O . THR A 1 102 ? 2.996 15.080 -6.422 1.00 55.53 102 THR A O 1
ATOM 826 N N . GLU A 1 103 ? 1.714 16.405 -7.707 1.00 56.41 103 GLU A N 1
ATOM 827 C CA . GLU A 1 103 ? 0.515 15.548 -7.700 1.00 56.41 103 GLU A CA 1
ATOM 828 C C . GLU A 1 103 ? 0.822 14.166 -8.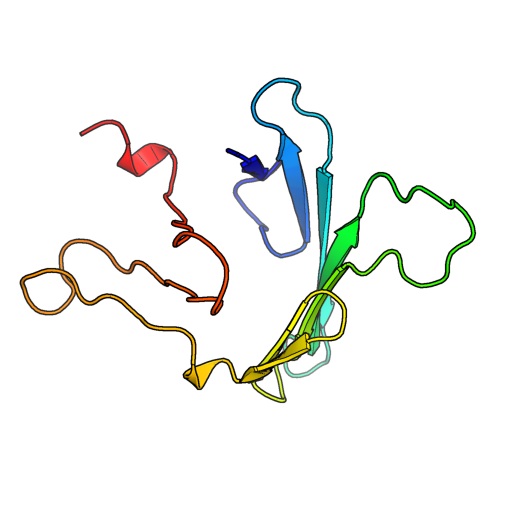318 1.00 56.41 103 GLU A C 1
ATOM 830 O O . GLU A 1 103 ? 1.422 14.100 -9.387 1.00 56.41 103 GLU A O 1
ATOM 835 N N . TYR A 1 104 ? 0.413 13.070 -7.663 1.00 55.88 104 TYR A N 1
ATOM 836 C CA . TYR A 1 104 ? 0.537 11.706 -8.201 1.00 55.88 104 TYR A CA 1
ATOM 837 C C . TYR A 1 104 ? -0.802 11.244 -8.776 1.00 55.88 104 TYR A C 1
ATOM 839 O O . TYR A 1 104 ? -1.844 11.420 -8.139 1.00 55.88 104 TYR A O 1
ATOM 847 N N . GLU A 1 105 ? -0.764 10.641 -9.962 1.00 60.44 105 GLU A N 1
ATOM 848 C CA . GLU A 1 105 ? -1.915 10.045 -10.635 1.00 60.44 105 GLU A CA 1
ATOM 849 C C . GLU A 1 105 ? -1.825 8.514 -10.589 1.00 60.44 105 GLU A C 1
ATOM 851 O O . GLU A 1 105 ? -0.738 7.947 -10.670 1.00 60.44 105 GLU A O 1
ATOM 856 N N . VAL A 1 106 ? -2.977 7.856 -10.448 1.00 61.06 106 VAL A N 1
ATOM 857 C CA . VAL A 1 106 ? -3.121 6.412 -10.652 1.00 61.06 106 VAL A CA 1
ATOM 858 C C . VAL A 1 106 ? -3.941 6.224 -11.920 1.00 61.06 106 VAL A C 1
ATOM 860 O O . VAL A 1 106 ? -5.087 6.679 -11.968 1.00 61.06 106 VAL A O 1
ATOM 863 N N . SER A 1 107 ? -3.359 5.556 -12.909 1.00 58.81 107 SER A N 1
ATOM 864 C CA . SER A 1 107 ? -3.983 5.256 -14.200 1.00 58.81 107 SER A CA 1
ATOM 865 C C . SER A 1 107 ? -3.976 3.742 -14.405 1.00 58.81 107 SER A C 1
ATOM 867 O O . SER A 1 107 ? -3.029 3.066 -13.996 1.00 58.81 107 SER A O 1
ATOM 869 N N . TYR A 1 108 ? -5.030 3.191 -15.005 1.00 58.88 108 TYR A N 1
ATOM 870 C CA . TYR A 1 108 ? -5.007 1.803 -15.454 1.00 58.88 108 TYR A CA 1
ATOM 871 C C . TYR A 1 108 ? -4.278 1.760 -16.795 1.00 58.88 108 TYR A C 1
ATOM 873 O O . TYR A 1 108 ? -4.528 2.595 -17.656 1.00 58.88 108 TYR A O 1
ATOM 881 N N . ARG A 1 109 ? -3.352 0.810 -16.974 1.00 55.69 109 ARG A N 1
ATOM 882 C CA . ARG A 1 109 ? -2.518 0.734 -18.188 1.00 55.69 109 ARG A CA 1
ATOM 883 C C . ARG A 1 109 ? -3.343 0.559 -19.472 1.00 55.69 109 ARG A C 1
ATOM 885 O O . ARG A 1 109 ? -2.885 0.951 -20.528 1.00 55.69 109 ARG A O 1
ATOM 892 N N . GLU A 1 110 ? -4.549 0.008 -19.352 1.00 56.53 110 GLU A N 1
ATOM 893 C CA . GLU A 1 110 ? -5.510 -0.176 -20.450 1.00 56.53 110 GLU A CA 1
ATOM 894 C C . GLU A 1 110 ? -6.192 1.141 -20.884 1.00 56.53 110 GLU A C 1
ATOM 896 O O . GLU A 1 110 ? -6.726 1.196 -21.982 1.00 56.53 110 GLU A O 1
ATOM 901 N N . ASP A 1 111 ? -6.112 2.210 -20.080 1.00 49.31 111 ASP A N 1
ATOM 902 C CA . ASP A 1 111 ? -6.645 3.547 -20.404 1.00 49.31 111 ASP A CA 1
ATOM 903 C C . ASP A 1 111 ? -5.582 4.470 -21.056 1.00 49.31 111 ASP A C 1
ATOM 905 O O . ASP A 1 111 ? -5.806 5.673 -21.184 1.00 49.31 111 ASP A O 1
ATOM 909 N N . LEU A 1 112 ? -4.387 3.953 -21.381 1.00 49.53 112 LEU A N 1
ATOM 910 C CA . LEU A 1 112 ? -3.266 4.732 -21.944 1.00 49.53 112 LEU A CA 1
ATOM 911 C C . LEU A 1 112 ? -3.113 4.591 -23.469 1.00 49.53 112 LEU A C 1
ATOM 913 O O . LEU A 1 112 ? -2.273 5.283 -24.041 1.00 49.53 112 LEU A O 1
ATOM 917 N N . ASP A 1 113 ? -3.914 3.731 -24.104 1.00 41.88 113 ASP A N 1
ATOM 918 C CA . ASP A 1 113 ? -3.865 3.427 -25.543 1.00 41.88 113 ASP A CA 1
ATOM 919 C C . ASP A 1 113 ? -5.009 4.099 -26.355 1.00 41.88 113 ASP A C 1
ATOM 921 O O . ASP A 1 113 ? -5.405 3.581 -27.400 1.00 41.88 113 ASP A O 1
ATOM 925 N N . GLU A 1 114 ? -5.533 5.253 -25.909 1.00 38.12 114 GLU A N 1
ATOM 926 C CA . GLU A 1 114 ? -6.422 6.143 -26.701 1.00 38.12 114 GLU A CA 1
ATOM 927 C C . GLU A 1 114 ? -5.774 7.496 -27.039 1.00 38.12 114 GLU A C 1
ATOM 929 O O . GLU A 1 114 ? -5.295 8.192 -26.111 1.00 38.12 114 GLU A O 1
#

Secondary structure (DSSP, 8-state):
--EEES-SS-TTEEEEEETTT--EEEEEEEEEETTEEEEEEEEESS-SSTT-S--EEEEEETTTTEEEETTEEEEGGG-EEE--TTTTSS--EEE---TTSPPP----GGGS--

pLDDT: mean 75.54, std 16.84, range [38.12, 94.25]

Sequence (114 aa):
MEATFDNKTNILNAHILNTHDNSAIYDVVSTYILWGRKATQLKDANPALKESTSQVVGNIHWKEKIIEVNGHRKPMSELKKKAGRFGGIVSRKRLWKWPTRTEYEVSYREDLDE